Protein AF-A0A948ZGL5-F1 (afdb_monomer_lite)

pLDDT: mean 80.7, std 14.17, range [44.28, 94.19]

Structure (mmCIF, N/CA/C/O backbone):
data_AF-A0A948ZGL5-F1
#
_entry.id   AF-A0A948ZGL5-F1
#
loop_
_atom_site.group_PDB
_atom_site.id
_atom_site.type_symbol
_atom_site.label_atom_id
_atom_site.label_alt_id
_atom_site.label_comp_id
_atom_site.label_asym_id
_atom_site.label_entity_id
_atom_site.label_seq_id
_atom_site.pdbx_PDB_ins_code
_atom_site.Cartn_x
_atom_site.Cartn_y
_atom_site.Cartn_z
_atom_site.occupancy
_atom_site.B_iso_or_equiv
_atom_site.auth_seq_id
_atom_site.auth_comp_id
_atom_site.auth_asym_id
_atom_site.auth_atom_id
_atom_site.pdbx_PDB_model_num
ATOM 1 N N . MET A 1 1 ? -8.945 -11.845 5.608 1.00 63.22 1 MET A N 1
ATOM 2 C CA . MET A 1 1 ? -9.202 -10.421 5.284 1.00 63.22 1 MET A CA 1
ATOM 3 C C . MET A 1 1 ? -10.565 -10.059 5.862 1.00 63.22 1 MET A C 1
ATOM 5 O O . MET A 1 1 ? -11.458 -10.882 5.758 1.00 63.22 1 MET A O 1
ATOM 9 N N . ILE A 1 2 ? -10.720 -8.925 6.551 1.00 76.12 2 ILE A N 1
ATOM 10 C CA . ILE A 1 2 ? -11.989 -8.554 7.218 1.00 76.12 2 ILE A CA 1
ATOM 11 C C . ILE A 1 2 ? -12.613 -7.386 6.460 1.00 76.12 2 ILE A C 1
ATOM 13 O O . ILE A 1 2 ? -11.875 -6.470 6.095 1.00 76.12 2 ILE A O 1
ATOM 17 N N . ALA A 1 3 ? -13.929 -7.404 6.256 1.00 81.44 3 ALA A N 1
ATOM 18 C CA . ALA A 1 3 ? -14.648 -6.350 5.545 1.00 81.44 3 ALA A CA 1
ATOM 19 C C . ALA A 1 3 ? -14.424 -4.961 6.173 1.00 81.44 3 ALA A C 1
ATOM 21 O O . ALA A 1 3 ? -14.282 -4.832 7.391 1.00 81.44 3 ALA A O 1
ATOM 22 N N . THR A 1 4 ? -14.399 -3.922 5.337 1.00 80.81 4 THR A N 1
ATOM 23 C CA . THR A 1 4 ? -14.234 -2.520 5.761 1.00 80.81 4 THR A CA 1
ATOM 24 C C . THR A 1 4 ? -15.350 -2.081 6.705 1.00 80.81 4 THR A C 1
ATOM 26 O O . THR A 1 4 ? -15.057 -1.515 7.752 1.00 80.81 4 THR A O 1
ATOM 29 N N . MET A 1 5 ? -16.593 -2.486 6.430 1.00 84.06 5 MET A N 1
ATOM 30 C CA . MET A 1 5 ? -17.752 -2.204 7.289 1.00 84.06 5 MET A CA 1
ATOM 31 C C . MET A 1 5 ? -17.548 -2.673 8.737 1.00 84.06 5 MET A C 1
ATOM 33 O O . MET A 1 5 ? -17.874 -1.962 9.681 1.00 84.06 5 MET A O 1
ATOM 37 N N . VAL A 1 6 ? -16.937 -3.848 8.928 1.00 87.94 6 VAL A N 1
ATOM 38 C CA . VAL A 1 6 ? -16.651 -4.385 10.268 1.00 87.94 6 VAL A CA 1
ATOM 39 C C . VAL A 1 6 ? -15.577 -3.552 10.974 1.00 87.94 6 VAL A C 1
ATOM 41 O O . VAL A 1 6 ? -15.615 -3.394 12.189 1.00 87.94 6 VAL A O 1
ATOM 44 N N . VAL A 1 7 ? -14.618 -2.984 10.238 1.00 88.00 7 VAL A N 1
ATOM 45 C CA . VAL A 1 7 ? -13.592 -2.096 10.811 1.00 88.00 7 VAL A CA 1
ATOM 46 C C . VAL A 1 7 ? -14.195 -0.780 11.275 1.00 88.00 7 VAL A C 1
ATOM 48 O O . VAL A 1 7 ? -13.856 -0.313 12.362 1.00 88.00 7 VAL A O 1
ATOM 51 N N . ASP A 1 8 ? -15.080 -0.196 10.476 1.00 89.06 8 ASP A N 1
ATOM 52 C CA . ASP A 1 8 ? -15.726 1.069 10.818 1.00 89.06 8 ASP A CA 1
ATOM 53 C C . ASP A 1 8 ? -16.649 0.909 12.022 1.00 89.06 8 ASP A C 1
ATOM 55 O O . ASP A 1 8 ? -16.652 1.751 12.922 1.00 89.06 8 ASP A O 1
ATOM 59 N N . GLU A 1 9 ? -17.315 -0.238 12.118 1.00 91.38 9 GLU A N 1
ATOM 60 C CA . GLU A 1 9 ? -18.107 -0.599 13.284 1.00 91.38 9 GLU A CA 1
ATOM 61 C C . GLU A 1 9 ? -17.238 -0.802 14.540 1.00 91.38 9 GLU A C 1
ATOM 63 O O . GLU A 1 9 ? -17.568 -0.288 15.610 1.00 91.38 9 GLU A O 1
ATOM 68 N N . ILE A 1 10 ? -16.065 -1.443 14.423 1.00 90.62 10 ILE A N 1
ATOM 69 C CA . ILE A 1 10 ? -15.089 -1.517 15.528 1.00 90.62 10 ILE A CA 1
ATOM 70 C C . ILE A 1 10 ? -14.652 -0.108 15.955 1.00 90.62 10 ILE A C 1
ATOM 72 O O . ILE A 1 10 ? -14.613 0.182 17.150 1.00 90.62 10 ILE A O 1
ATOM 76 N N . ARG A 1 11 ? -14.336 0.787 15.008 1.00 90.75 11 ARG A N 1
ATOM 77 C CA . ARG A 1 11 ? -13.949 2.179 15.304 1.00 90.75 11 ARG A CA 1
ATOM 78 C C . ARG A 1 11 ? -15.077 2.944 15.995 1.00 90.75 11 ARG A C 1
ATOM 80 O O . ARG A 1 11 ? -14.808 3.727 16.903 1.00 90.75 11 ARG A O 1
ATOM 87 N N . ARG A 1 12 ? -16.330 2.728 15.588 1.00 92.50 12 ARG A N 1
ATOM 88 C CA . ARG A 1 12 ? -17.513 3.308 16.235 1.00 92.50 12 ARG A CA 1
ATOM 89 C C . ARG A 1 12 ? -17.631 2.840 17.685 1.00 92.50 12 ARG A C 1
ATOM 91 O O . ARG A 1 12 ? -17.631 3.678 18.581 1.00 92.50 12 ARG A O 1
ATOM 98 N N . MET A 1 13 ? -17.608 1.528 17.924 1.00 92.81 13 MET A N 1
ATOM 99 C CA . MET A 1 13 ? -17.707 0.961 19.275 1.00 92.81 13 MET A CA 1
ATOM 100 C C . MET A 1 13 ? -16.531 1.358 20.183 1.00 92.81 13 MET A C 1
ATOM 102 O O . MET A 1 13 ? -16.722 1.569 21.379 1.00 92.81 13 MET A O 1
ATOM 106 N N . LEU A 1 14 ? -15.318 1.485 19.631 1.00 91.31 14 LEU A N 1
ATOM 107 C CA . LEU A 1 14 ? -14.153 1.976 20.375 1.00 91.31 14 LEU A CA 1
ATOM 108 C C . LEU A 1 14 ? -14.294 3.455 20.761 1.00 91.31 14 LEU A C 1
ATOM 110 O O . LEU A 1 14 ? -13.923 3.810 21.875 1.00 91.31 14 LEU A O 1
ATOM 114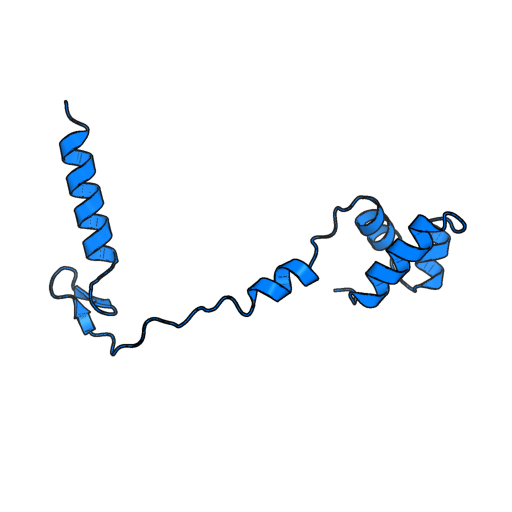 N N . ARG A 1 15 ? -14.849 4.301 19.880 1.00 90.62 15 ARG A N 1
ATOM 115 C CA . ARG A 1 15 ? -15.132 5.717 20.187 1.00 90.62 15 ARG A CA 1
ATOM 116 C C . ARG A 1 15 ? -16.219 5.882 21.244 1.00 90.62 15 ARG A C 1
ATOM 118 O O . ARG A 1 15 ? -16.120 6.779 22.067 1.00 90.62 15 ARG A O 1
ATOM 125 N N . GLU A 1 16 ? -17.234 5.021 21.236 1.00 91.44 16 GLU A N 1
ATOM 126 C CA . GLU A 1 16 ? -18.294 5.040 22.249 1.00 91.44 16 GLU A CA 1
ATOM 127 C C . GLU A 1 16 ? -17.779 4.690 23.654 1.00 91.44 16 GLU A C 1
ATOM 129 O O . GLU A 1 16 ? -18.395 5.084 24.639 1.00 91.44 16 GLU A O 1
ATOM 134 N N . GLY A 1 17 ? -16.686 3.924 23.771 1.00 89.06 17 GLY A N 1
ATOM 135 C CA . GLY A 1 17 ? -16.041 3.600 25.053 1.00 89.06 17 GLY A CA 1
ATOM 136 C C . GLY A 1 17 ? -16.859 2.710 26.003 1.00 89.06 17 GLY A C 1
ATOM 137 O O . GLY A 1 17 ? -16.392 2.376 27.088 1.00 89.06 17 GLY A O 1
ATOM 138 N N . ARG A 1 18 ? -18.066 2.285 25.608 1.00 89.44 18 ARG A N 1
ATOM 139 C CA . ARG A 1 18 ? -19.003 1.514 26.452 1.00 89.44 18 ARG A CA 1
ATOM 140 C C . ARG A 1 18 ? -18.638 0.037 26.596 1.00 89.44 18 ARG A C 1
ATOM 142 O O . ARG A 1 18 ? -19.045 -0.617 27.554 1.00 89.44 18 ARG A O 1
ATOM 149 N N . LEU A 1 19 ? -17.915 -0.521 25.625 1.00 89.75 19 LEU A N 1
ATOM 150 C CA . LEU A 1 19 ? -17.585 -1.944 25.566 1.00 89.75 19 LEU A CA 1
ATOM 151 C C . LEU A 1 19 ? -16.073 -2.155 25.590 1.00 89.75 19 LEU A C 1
ATOM 153 O O . LEU A 1 19 ? -15.319 -1.493 24.882 1.00 89.75 19 LEU A O 1
ATOM 157 N N . SER A 1 20 ? -15.626 -3.147 26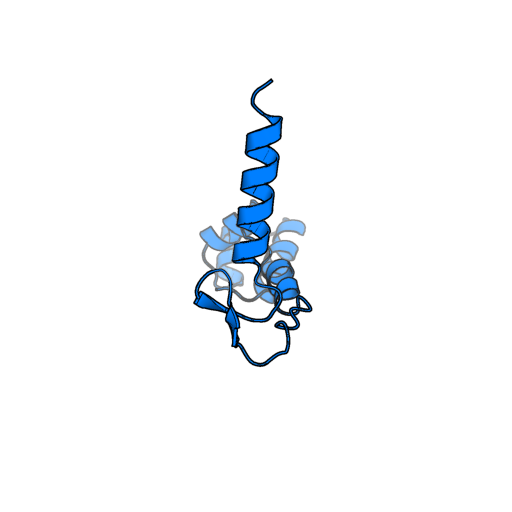.363 1.00 91.75 20 SER A N 1
ATOM 158 C CA . SER A 1 20 ? -14.230 -3.578 26.321 1.00 91.75 20 SER A CA 1
ATOM 159 C C . SER A 1 20 ? -13.913 -4.253 24.985 1.00 91.75 20 SER A C 1
ATOM 161 O O . SER A 1 20 ? -14.778 -4.870 24.360 1.00 91.75 20 SER A O 1
ATOM 163 N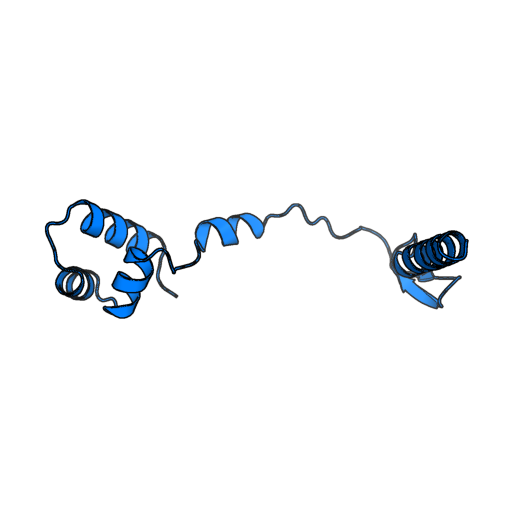 N . GLN A 1 21 ? -12.644 -4.230 24.572 1.00 91.31 21 GLN A N 1
ATOM 164 C CA . GLN A 1 21 ? -12.201 -4.861 23.320 1.00 91.31 21 GLN A CA 1
ATOM 165 C C . GLN A 1 21 ? -12.608 -6.342 23.210 1.00 91.31 21 GLN A C 1
ATOM 167 O O . GLN A 1 21 ? -12.885 -6.830 22.117 1.00 91.31 21 GLN A O 1
ATOM 172 N N . ARG A 1 22 ? -12.679 -7.060 24.342 1.00 91.69 22 ARG A N 1
ATOM 173 C CA . ARG A 1 22 ? -13.133 -8.458 24.389 1.00 91.69 22 ARG A CA 1
ATOM 174 C C . ARG A 1 22 ? -14.631 -8.581 24.094 1.00 91.69 22 ARG A C 1
ATOM 176 O O . ARG A 1 22 ? -15.017 -9.479 23.357 1.00 91.69 22 ARG A O 1
ATOM 183 N N . LYS A 1 23 ? -15.461 -7.675 24.623 1.00 93.00 23 LYS A N 1
ATOM 184 C CA . LYS A 1 23 ? -16.903 -7.639 24.328 1.00 93.00 23 LYS A CA 1
ATOM 185 C C . LYS A 1 23 ? -17.168 -7.249 22.870 1.00 93.00 23 LYS A C 1
ATOM 187 O O . LYS A 1 23 ? -18.018 -7.863 22.236 1.00 93.00 23 LYS A O 1
ATOM 192 N N . ILE A 1 24 ? -16.398 -6.304 22.324 1.00 92.44 24 ILE A N 1
ATOM 193 C CA . ILE A 1 24 ? -16.468 -5.918 20.903 1.00 92.44 24 ILE A CA 1
ATOM 194 C C . ILE A 1 24 ? -16.129 -7.115 20.001 1.00 92.44 24 ILE A C 1
ATOM 196 O O . ILE A 1 24 ? -16.845 -7.388 19.042 1.00 92.44 24 ILE A O 1
ATOM 200 N N . ALA A 1 25 ? -15.078 -7.868 20.342 1.00 93.62 25 ALA A N 1
ATOM 201 C CA . ALA A 1 25 ? -14.661 -9.055 19.598 1.00 93.62 25 ALA A CA 1
ATOM 202 C C . ALA A 1 25 ? -15.762 -10.127 19.524 1.00 93.62 25 ALA A C 1
ATOM 204 O O . ALA A 1 25 ? -16.059 -10.621 18.441 1.00 93.62 25 ALA A O 1
ATOM 205 N N . VAL A 1 26 ? -16.406 -10.432 20.657 1.00 94.19 26 VAL A N 1
ATOM 206 C CA . VAL A 1 26 ? -17.525 -11.389 20.713 1.00 94.19 26 VAL A CA 1
ATOM 207 C C . VAL A 1 26 ? -18.724 -10.881 19.915 1.00 94.19 26 VAL A C 1
ATOM 209 O O . VAL A 1 26 ? -19.318 -11.640 19.158 1.00 94.19 26 VAL A O 1
ATOM 212 N N . ARG A 1 27 ? -19.064 -9.594 20.045 1.00 92.56 27 ARG A N 1
ATOM 213 C CA . ARG A 1 27 ? -20.236 -9.008 19.382 1.00 92.56 27 ARG A CA 1
ATOM 214 C C . ARG A 1 27 ? -20.118 -8.976 17.858 1.00 92.56 27 ARG A C 1
ATOM 216 O O . ARG A 1 27 ? -21.125 -9.141 17.182 1.00 92.56 27 ARG A O 1
ATOM 223 N N . LEU A 1 28 ? -18.916 -8.754 17.334 1.00 91.38 28 LEU A N 1
ATOM 224 C CA . LEU A 1 28 ? -18.656 -8.683 15.893 1.00 91.38 28 LEU A CA 1
ATOM 225 C C . LEU A 1 28 ? -18.063 -9.982 15.329 1.00 91.38 28 LEU A C 1
ATOM 227 O O . LEU A 1 28 ? -17.641 -9.998 14.176 1.00 91.38 28 LEU A O 1
ATOM 231 N N . SER A 1 29 ? -17.997 -11.049 16.135 1.00 92.12 29 SER A N 1
ATOM 232 C CA . SER A 1 29 ? -17.424 -12.350 15.761 1.00 92.12 29 SER A CA 1
ATOM 233 C C . SER A 1 29 ? -16.026 -12.242 15.133 1.00 92.12 29 SER A C 1
ATOM 235 O O . SER A 1 29 ? -15.695 -12.924 14.166 1.00 92.12 29 SER A O 1
ATOM 237 N N . VAL A 1 30 ? -15.180 -11.374 15.694 1.00 90.69 30 VAL A N 1
ATOM 238 C CA . VAL A 1 30 ? -13.787 -11.170 15.267 1.00 90.69 30 VAL A CA 1
ATOM 239 C C . VAL A 1 30 ? -12.815 -11.542 16.379 1.00 90.69 30 VAL A C 1
ATOM 241 O O . VAL A 1 30 ? -13.151 -11.547 17.560 1.00 90.69 30 VAL A O 1
ATOM 244 N N . SER A 1 31 ? -11.558 -11.810 16.025 1.00 92.06 31 SER A N 1
ATOM 245 C CA . SER A 1 31 ? -10.531 -12.073 17.035 1.00 92.06 31 SER A CA 1
ATOM 246 C C . SER A 1 31 ? -10.224 -10.821 17.873 1.00 92.06 31 SER A C 1
ATOM 248 O O . SER A 1 31 ? -10.221 -9.691 17.374 1.00 92.06 31 SER A O 1
ATOM 250 N N . ARG A 1 32 ? -9.851 -11.010 19.146 1.00 89.88 32 ARG A N 1
ATOM 251 C CA . ARG A 1 32 ? -9.334 -9.917 19.993 1.00 89.88 32 ARG A CA 1
ATOM 252 C C . ARG A 1 32 ? -8.107 -9.242 19.363 1.00 89.88 32 ARG A C 1
ATOM 254 O O . ARG A 1 32 ? -7.941 -8.031 19.492 1.00 89.88 32 ARG A O 1
ATOM 261 N N . GLY A 1 33 ? -7.267 -10.014 18.667 1.00 89.12 33 GLY A N 1
ATOM 262 C CA . GLY A 1 33 ? -6.103 -9.504 17.939 1.00 89.12 33 GLY A CA 1
ATOM 263 C C . GLY A 1 33 ? -6.489 -8.499 16.854 1.00 89.12 33 GLY A C 1
ATOM 264 O O . GLY A 1 33 ? -5.858 -7.451 16.740 1.00 89.12 33 GLY A O 1
ATOM 265 N N . THR A 1 34 ? -7.582 -8.757 16.130 1.00 89.06 34 THR A N 1
ATOM 266 C CA . THR A 1 34 ? -8.144 -7.822 15.148 1.00 89.06 34 THR A CA 1
ATOM 267 C C . THR A 1 34 ? -8.559 -6.508 15.797 1.00 89.06 34 THR A C 1
ATOM 269 O O . THR A 1 34 ? -8.166 -5.447 15.316 1.00 89.06 34 THR A O 1
ATOM 272 N N . VAL A 1 35 ? -9.331 -6.561 16.886 1.00 91.38 35 VAL A N 1
ATOM 273 C CA . VAL A 1 35 ? -9.800 -5.349 17.578 1.00 91.38 35 VAL A CA 1
ATOM 274 C C . VAL A 1 35 ? -8.612 -4.534 18.093 1.00 91.38 35 VAL A C 1
ATOM 276 O O . VAL A 1 35 ? -8.571 -3.322 17.909 1.00 91.38 35 VAL A O 1
ATOM 279 N N . ASN A 1 36 ? -7.599 -5.198 18.654 1.00 91.69 36 ASN A N 1
ATOM 280 C CA . ASN A 1 36 ? -6.371 -4.550 19.112 1.00 91.69 36 ASN A CA 1
ATOM 281 C C . ASN A 1 36 ? -5.570 -3.922 17.953 1.00 91.69 36 ASN A C 1
ATOM 283 O O . ASN A 1 36 ? -5.052 -2.817 18.085 1.00 91.69 36 ASN A O 1
ATOM 287 N N . ALA A 1 37 ? -5.488 -4.587 16.796 1.00 88.56 37 ALA A N 1
ATOM 288 C CA . ALA A 1 37 ? -4.819 -4.042 15.614 1.00 88.56 37 ALA A CA 1
ATOM 289 C C . ALA A 1 37 ? -5.522 -2.785 15.071 1.00 88.56 37 ALA A C 1
ATOM 291 O O . ALA A 1 37 ? -4.843 -1.849 14.649 1.00 88.56 37 ALA A O 1
ATOM 292 N N . VAL A 1 38 ? -6.860 -2.747 15.120 1.00 89.00 38 VAL A N 1
ATOM 293 C CA . VAL A 1 38 ? -7.653 -1.558 14.767 1.00 89.00 38 VAL A CA 1
ATOM 294 C C . VAL A 1 38 ? -7.451 -0.449 15.801 1.00 89.00 38 VAL A C 1
ATOM 296 O O . VAL A 1 38 ? -7.160 0.678 15.419 1.00 89.00 38 VAL A O 1
ATOM 299 N N . ALA A 1 39 ? -7.520 -0.771 17.097 1.00 88.38 39 ALA A N 1
ATOM 300 C CA . ALA A 1 39 ? -7.330 0.198 18.178 1.00 88.38 39 ALA A CA 1
ATOM 301 C C . ALA A 1 39 ? -5.940 0.857 18.154 1.00 88.38 39 ALA A C 1
ATOM 303 O O . ALA A 1 39 ? -5.816 2.044 18.428 1.00 88.38 39 ALA A O 1
ATOM 304 N N . ARG A 1 40 ? -4.894 0.102 17.795 1.00 88.44 40 ARG A N 1
ATOM 305 C CA . ARG A 1 40 ? -3.513 0.605 17.686 1.00 88.44 40 ARG A CA 1
ATOM 306 C C . ARG A 1 40 ? -3.204 1.297 16.355 1.00 88.44 40 ARG A C 1
ATOM 308 O O . ARG A 1 40 ? -2.055 1.667 16.143 1.00 88.44 40 ARG A O 1
ATOM 315 N N . GLY A 1 41 ? -4.154 1.365 15.419 1.00 82.00 41 GLY A N 1
ATOM 316 C CA . GLY A 1 41 ? -3.905 1.889 14.070 1.00 82.00 41 GLY A CA 1
ATOM 317 C C . GLY A 1 41 ? -2.899 1.072 13.245 1.00 82.00 41 GLY A C 1
ATOM 318 O O . GLY A 1 41 ? -2.460 1.518 12.194 1.00 82.00 41 GLY A O 1
ATOM 319 N N . LYS A 1 42 ? -2.532 -0.141 13.690 1.00 78.50 42 LYS A N 1
ATOM 320 C CA . LYS A 1 42 ? -1.554 -1.012 13.009 1.00 78.50 42 LYS A CA 1
ATOM 321 C C . LYS A 1 42 ? -2.124 -1.705 11.774 1.00 78.50 42 LYS A C 1
ATOM 323 O O . LYS A 1 42 ? -1.384 -2.361 11.046 1.00 78.50 42 LYS A O 1
ATOM 328 N N . ARG A 1 43 ? -3.438 -1.622 11.557 1.00 71.88 43 ARG A N 1
ATOM 329 C CA . ARG A 1 43 ? -4.070 -2.156 10.354 1.00 71.88 43 ARG A CA 1
ATOM 330 C C . ARG A 1 43 ? -3.872 -1.158 9.204 1.00 71.88 43 ARG A C 1
ATOM 332 O O . ARG A 1 43 ? -4.404 -0.055 9.312 1.00 71.88 43 ARG A O 1
ATOM 339 N N . PRO A 1 44 ? -3.183 -1.542 8.111 1.00 65.94 44 PRO A N 1
ATOM 340 C CA . PRO A 1 44 ? -3.094 -0.711 6.916 1.00 65.94 44 PRO A CA 1
ATOM 341 C C . PRO A 1 44 ? -4.497 -0.348 6.437 1.00 65.94 44 PRO A C 1
ATOM 343 O O . PRO A 1 44 ? -5.385 -1.210 6.428 1.00 65.94 44 PRO A O 1
ATOM 346 N N . ASP A 1 45 ? -4.706 0.906 6.046 1.00 66.00 45 ASP A N 1
ATOM 347 C CA . ASP A 1 45 ? -5.961 1.309 5.429 1.00 66.00 45 ASP A CA 1
ATOM 348 C C . ASP A 1 45 ? -6.048 0.696 4.026 1.00 66.00 45 ASP A C 1
ATOM 350 O O . ASP A 1 45 ? -5.555 1.231 3.034 1.00 66.00 45 ASP A O 1
ATOM 354 N N . TYR A 1 46 ? -6.647 -0.492 3.958 1.00 64.06 46 TYR A N 1
ATOM 355 C CA . TYR A 1 46 ? -6.850 -1.198 2.700 1.00 64.06 46 TYR A CA 1
ATOM 356 C C . TYR A 1 46 ? -7.790 -0.433 1.760 1.00 64.06 46 TYR A C 1
ATOM 358 O O . TYR A 1 46 ? -7.690 -0.633 0.556 1.00 64.06 46 TYR A O 1
ATOM 366 N N . SER A 1 47 ? -8.647 0.467 2.265 1.00 58.59 47 SER A N 1
ATOM 367 C CA . SER A 1 47 ? -9.481 1.314 1.402 1.00 58.59 47 SER A CA 1
ATOM 368 C C . SER A 1 47 ? -8.643 2.374 0.681 1.00 58.59 47 SER A C 1
ATOM 370 O O . SER A 1 47 ? -8.805 2.569 -0.521 1.00 58.59 47 SER A O 1
ATOM 372 N N . ALA A 1 48 ? -7.660 2.966 1.370 1.00 57.97 48 ALA A N 1
ATOM 373 C CA . ALA A 1 48 ? -6.675 3.851 0.753 1.00 57.97 48 ALA A CA 1
ATOM 374 C C . ALA A 1 48 ? -5.766 3.102 -0.235 1.00 57.97 48 ALA A C 1
ATOM 376 O O . ALA A 1 48 ? -5.347 3.666 -1.241 1.00 57.97 48 ALA A O 1
ATOM 377 N N . ARG A 1 49 ? -5.484 1.818 0.025 1.00 56.38 49 ARG A N 1
ATOM 378 C CA . ARG A 1 49 ? -4.687 0.976 -0.876 1.00 56.38 49 ARG A CA 1
ATOM 379 C C . ARG A 1 49 ? -5.450 0.595 -2.150 1.00 56.38 49 ARG A C 1
ATOM 381 O O . ARG A 1 49 ? -4.843 0.582 -3.210 1.00 56.38 49 A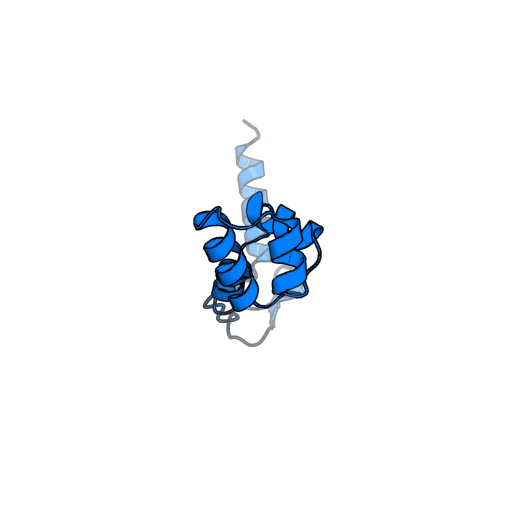RG A O 1
ATOM 388 N N . ARG A 1 50 ? -6.763 0.353 -2.054 1.00 53.94 50 ARG A N 1
ATOM 389 C CA . ARG A 1 50 ? -7.627 0.039 -3.205 1.00 53.94 50 ARG A CA 1
ATOM 390 C C . ARG A 1 50 ? -7.858 1.239 -4.127 1.00 53.94 50 ARG A C 1
ATOM 392 O O . ARG A 1 50 ? -8.018 1.053 -5.319 1.00 53.94 50 ARG A O 1
ATOM 399 N N . ARG A 1 51 ? -7.802 2.473 -3.605 1.00 53.88 51 ARG A N 1
ATOM 400 C CA . ARG A 1 51 ? -7.839 3.692 -4.441 1.00 53.88 51 ARG A CA 1
ATOM 401 C C . ARG A 1 51 ? -6.631 3.851 -5.373 1.00 53.88 51 ARG A C 1
ATOM 403 O O . ARG A 1 51 ? -6.681 4.714 -6.231 1.00 53.88 51 ARG A O 1
ATOM 410 N N . ARG A 1 52 ? -5.567 3.057 -5.209 1.00 53.31 52 ARG A N 1
ATOM 411 C CA . ARG A 1 52 ? -4.438 3.013 -6.156 1.00 53.31 52 ARG A CA 1
ATOM 412 C C . ARG A 1 52 ? -4.610 1.963 -7.257 1.00 53.31 52 ARG A C 1
ATOM 414 O O . ARG A 1 52 ? -3.731 1.816 -8.089 1.00 53.31 52 ARG A O 1
ATOM 421 N N . GLU A 1 53 ? -5.700 1.191 -7.248 1.00 55.22 53 GLU A N 1
ATOM 422 C CA . GLU A 1 53 ? -5.937 0.172 -8.284 1.00 55.22 53 GLU A CA 1
ATOM 423 C C . GLU A 1 53 ? -6.568 0.750 -9.563 1.00 55.22 53 GLU A C 1
ATOM 425 O O . GLU A 1 53 ? -6.618 0.043 -10.561 1.00 55.22 53 GLU A O 1
ATOM 430 N N . ASP A 1 54 ? -6.907 2.043 -9.561 1.00 53.56 54 ASP A N 1
ATOM 431 C CA . ASP A 1 54 ? -7.150 2.859 -10.757 1.00 53.56 54 ASP A CA 1
ATOM 432 C C . ASP A 1 54 ? -6.131 4.016 -10.812 1.00 53.56 54 ASP A C 1
ATOM 434 O O . ASP A 1 54 ? -6.479 5.160 -11.096 1.00 53.56 54 ASP A O 1
ATOM 438 N N . ASP A 1 55 ? -4.860 3.762 -10.469 1.00 57.16 55 ASP A N 1
ATOM 439 C CA . ASP A 1 55 ? -3.806 4.635 -10.991 1.00 57.16 55 ASP A CA 1
ATOM 440 C C . ASP A 1 55 ? -3.942 4.562 -12.519 1.00 57.16 55 ASP A C 1
ATOM 442 O O . ASP A 1 55 ? -3.991 3.453 -13.052 1.00 57.16 55 ASP A O 1
ATOM 446 N N . ASP A 1 56 ? -4.050 5.713 -13.192 1.00 61.28 56 ASP A N 1
ATOM 447 C CA . ASP A 1 56 ? -4.153 5.926 -14.647 1.00 61.28 56 ASP A CA 1
ATOM 448 C C . ASP A 1 56 ? -2.944 5.349 -15.418 1.00 61.28 56 ASP A C 1
ATOM 450 O O . ASP A 1 56 ? -2.269 6.020 -16.205 1.00 61.28 56 ASP A O 1
ATOM 454 N N . PHE A 1 57 ? -2.600 4.090 -15.165 1.00 61.66 57 PHE A N 1
ATOM 455 C CA . PHE A 1 57 ? -1.537 3.363 -15.805 1.00 61.66 57 PHE A CA 1
ATOM 456 C C . PHE A 1 57 ? -2.042 2.963 -17.178 1.00 61.66 57 PHE A C 1
ATOM 458 O O . PHE A 1 57 ? -2.513 1.854 -17.419 1.00 61.66 57 PHE A O 1
ATOM 465 N N . ILE A 1 58 ? -1.943 3.917 -18.089 1.00 67.38 58 ILE A N 1
ATOM 466 C CA . ILE A 1 58 ? -2.016 3.665 -19.512 1.00 67.38 58 ILE A CA 1
ATOM 467 C C . ILE A 1 58 ? -0.701 2.950 -19.848 1.00 67.38 58 ILE A C 1
ATOM 469 O O . ILE A 1 58 ? 0.352 3.602 -19.835 1.00 67.38 58 ILE A O 1
ATOM 473 N N . PRO A 1 59 ? -0.702 1.623 -20.102 1.00 64.56 59 PRO A N 1
ATOM 474 C CA . PRO A 1 59 ? 0.503 0.970 -20.579 1.00 64.56 59 PRO A CA 1
ATOM 475 C C . PRO A 1 59 ? 0.934 1.695 -21.856 1.00 64.56 59 PRO A C 1
ATOM 477 O O . PRO A 1 59 ? 0.076 2.048 -22.674 1.00 64.56 59 PRO A O 1
ATOM 480 N N . PRO A 1 60 ? 2.235 1.960 -22.037 1.00 67.38 60 PRO A N 1
ATOM 481 C CA . PRO A 1 60 ? 2.682 2.662 -23.222 1.00 67.38 60 PRO A CA 1
ATOM 482 C C . PRO A 1 60 ? 2.213 1.854 -24.446 1.00 67.38 60 PRO A C 1
ATOM 484 O O . PRO A 1 60 ? 2.328 0.626 -24.499 1.00 67.38 60 PRO A O 1
ATOM 487 N N . MET A 1 61 ? 1.519 2.530 -25.361 1.00 70.38 61 MET A N 1
ATOM 488 C CA . MET A 1 61 ? 0.910 1.900 -26.528 1.00 70.38 61 MET A CA 1
ATOM 489 C C . MET A 1 61 ? 1.923 1.897 -27.669 1.00 70.38 61 MET A C 1
ATOM 491 O O . MET A 1 61 ? 2.475 2.936 -28.025 1.00 70.38 61 MET A O 1
ATOM 495 N N . GLY A 1 62 ? 2.169 0.725 -28.250 1.00 73.12 62 GLY A N 1
ATOM 496 C CA . GLY A 1 62 ? 3.067 0.572 -29.390 1.00 73.12 62 GLY A CA 1
ATOM 497 C C . GLY A 1 62 ? 3.532 -0.867 -29.571 1.00 73.12 62 GLY A C 1
ATOM 498 O O . GLY A 1 62 ? 3.652 -1.620 -28.603 1.00 73.12 62 GLY A O 1
ATOM 499 N N . ILE A 1 63 ? 3.806 -1.246 -30.820 1.00 82.62 63 ILE A N 1
ATOM 500 C CA . ILE A 1 63 ? 4.380 -2.554 -31.149 1.00 82.62 63 ILE A CA 1
ATOM 501 C C . ILE A 1 63 ? 5.803 -2.595 -30.572 1.00 82.62 63 ILE A C 1
ATOM 503 O O . ILE A 1 63 ? 6.621 -1.740 -30.925 1.00 82.62 63 ILE A O 1
ATOM 507 N N . PRO A 1 64 ? 6.130 -3.552 -29.686 1.00 88.00 64 PRO A N 1
ATOM 508 C CA . PRO A 1 64 ? 7.500 -3.736 -29.237 1.00 88.00 64 PRO A CA 1
ATOM 509 C C . PRO A 1 64 ? 8.396 -4.076 -30.429 1.00 88.00 64 PRO A C 1
ATOM 511 O O . PRO A 1 64 ? 8.123 -5.015 -31.176 1.00 88.00 64 PRO A O 1
ATOM 514 N N . VAL A 1 65 ? 9.486 -3.333 -30.591 1.00 91.12 65 VAL A N 1
ATOM 515 C CA . VAL A 1 65 ? 10.484 -3.566 -31.642 1.00 91.12 65 VAL A CA 1
ATOM 516 C C . VAL A 1 65 ? 11.842 -3.849 -31.011 1.00 91.12 65 VAL A C 1
ATOM 518 O O . VAL A 1 65 ? 12.114 -3.489 -29.864 1.00 91.12 65 VAL A O 1
ATOM 521 N N . ARG A 1 66 ? 12.723 -4.536 -31.740 1.00 94.00 66 ARG A N 1
ATOM 522 C CA . ARG A 1 66 ? 14.104 -4.742 -31.290 1.00 94.00 66 ARG A CA 1
ATOM 523 C C . ARG A 1 66 ? 14.854 -3.412 -31.358 1.00 94.00 66 ARG A C 1
ATOM 525 O O . ARG A 1 66 ? 14.925 -2.784 -32.409 1.00 94.00 66 ARG A O 1
ATOM 532 N N . CYS A 1 67 ? 15.418 -2.977 -30.236 1.00 93.38 67 CYS A N 1
ATOM 533 C CA . CYS A 1 67 ? 16.202 -1.753 -30.171 1.00 93.38 67 CYS A CA 1
ATOM 534 C C . CYS A 1 67 ? 17.516 -1.918 -30.959 1.00 93.38 67 CYS A C 1
ATOM 536 O O . CYS A 1 67 ? 18.272 -2.841 -30.655 1.00 93.38 67 CYS A O 1
ATOM 538 N N . PRO A 1 68 ? 17.865 -1.001 -31.880 1.00 91.38 68 PRO A N 1
ATOM 539 C CA . PRO A 1 68 ? 19.119 -1.083 -32.634 1.00 91.38 68 PRO A CA 1
ATOM 540 C C . PRO A 1 68 ? 20.370 -0.838 -31.772 1.00 91.38 68 PRO A C 1
ATOM 542 O O . PRO A 1 68 ? 21.475 -1.145 -32.198 1.00 91.38 68 PRO A O 1
ATOM 545 N N . GLY A 1 69 ? 20.220 -0.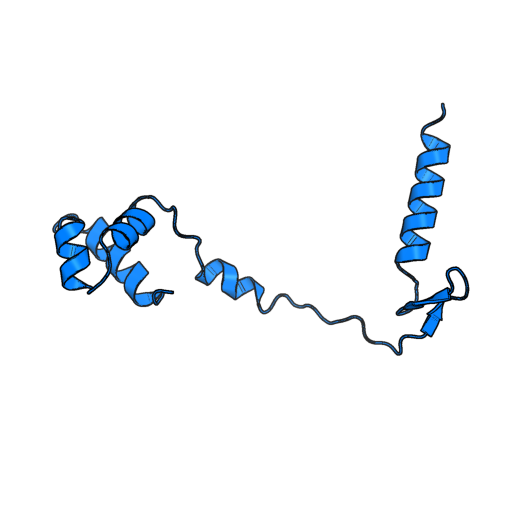272 -30.567 1.00 89.94 69 GLY A N 1
ATOM 546 C CA . GLY A 1 69 ? 21.342 0.013 -29.668 1.00 89.94 69 GLY A CA 1
ATOM 547 C C . GLY A 1 69 ? 21.717 -1.155 -28.755 1.00 89.94 69 GLY A C 1
ATOM 548 O O . GLY A 1 69 ? 22.888 -1.495 -28.647 1.00 89.94 69 GLY A O 1
ATOM 549 N N . CYS A 1 70 ? 20.736 -1.750 -28.067 1.00 92.94 70 CYS A N 1
ATOM 550 C CA . CYS A 1 70 ? 20.974 -2.823 -27.090 1.00 92.94 70 CYS A CA 1
ATOM 551 C C . CYS A 1 70 ? 20.426 -4.194 -27.507 1.00 92.94 70 CYS A C 1
ATOM 553 O O . CYS A 1 70 ? 20.606 -5.160 -26.772 1.00 92.94 70 CYS A O 1
ATOM 555 N N . GLY A 1 71 ? 19.699 -4.291 -28.624 1.00 93.38 71 GLY A N 1
ATOM 556 C CA . GLY A 1 71 ? 19.068 -5.531 -29.082 1.00 93.38 71 GLY A CA 1
ATOM 557 C C . GLY A 1 71 ? 17.853 -5.987 -28.264 1.00 93.38 71 GLY A C 1
ATOM 558 O O . GLY A 1 71 ? 17.241 -6.999 -28.604 1.00 93.38 71 GLY A O 1
ATOM 559 N N . GLY A 1 72 ? 17.467 -5.277 -27.200 1.00 92.12 72 GLY A N 1
ATOM 560 C CA . GLY A 1 72 ? 16.299 -5.617 -26.380 1.00 92.12 72 GLY A CA 1
ATOM 561 C C . GLY A 1 72 ? 14.975 -5.397 -27.118 1.00 92.12 72 GLY A C 1
ATOM 562 O O . GLY A 1 72 ? 14.864 -4.464 -27.912 1.00 92.12 72 GLY A O 1
ATOM 563 N N . LEU A 1 73 ? 13.970 -6.239 -26.859 1.00 93.38 73 LEU A N 1
ATOM 564 C CA . LEU A 1 73 ? 12.599 -6.002 -27.319 1.00 93.38 73 LEU A CA 1
ATOM 565 C C . LEU A 1 73 ? 11.960 -4.952 -26.403 1.00 93.38 73 LEU A C 1
ATOM 567 O O . LEU A 1 73 ? 11.761 -5.205 -25.217 1.00 93.38 73 LEU A O 1
ATOM 571 N N . ALA A 1 74 ? 11.701 -3.761 -26.931 1.00 88.25 74 ALA A N 1
ATOM 572 C CA . ALA A 1 74 ? 11.200 -2.634 -26.157 1.00 88.25 74 ALA A CA 1
ATOM 573 C C . ALA A 1 74 ? 10.298 -1.751 -27.020 1.00 88.25 74 ALA A C 1
ATOM 575 O O . ALA A 1 74 ? 10.387 -1.746 -28.247 1.00 88.25 74 ALA A O 1
ATOM 576 N N . GLN A 1 75 ? 9.450 -0.959 -26.376 1.00 88.56 75 GLN A N 1
ATOM 577 C CA . GLN A 1 75 ? 8.820 0.164 -27.057 1.00 88.56 75 GLN A CA 1
ATOM 578 C C . GLN A 1 75 ? 9.826 1.309 -27.176 1.00 88.56 75 GLN A C 1
ATOM 580 O O . GLN A 1 75 ? 10.656 1.523 -26.287 1.00 88.56 75 GLN A O 1
ATOM 585 N N . MET A 1 76 ? 9.796 2.002 -28.311 1.00 83.00 76 MET A N 1
ATOM 586 C CA . MET A 1 76 ? 10.728 3.089 -28.587 1.00 83.00 76 MET A CA 1
ATOM 587 C C . MET A 1 76 ? 10.190 4.411 -28.025 1.00 83.00 76 MET A C 1
ATOM 589 O O . MET A 1 76 ? 9.003 4.685 -28.181 1.00 83.00 76 MET A O 1
ATOM 593 N N . PRO A 1 77 ? 11.047 5.252 -27.417 1.00 85.69 77 PRO A N 1
ATOM 594 C CA . PRO A 1 77 ? 12.495 5.088 -27.255 1.00 85.69 77 PRO A CA 1
ATOM 595 C C . PRO A 1 77 ? 12.876 4.096 -26.139 1.00 85.69 77 PRO A C 1
ATOM 597 O O . PRO A 1 77 ? 12.265 4.058 -25.078 1.00 85.69 77 PRO A O 1
ATOM 600 N N . CYS A 1 78 ? 13.944 3.317 -26.349 1.00 89.75 78 CYS A N 1
ATOM 601 C CA . CYS A 1 78 ? 14.385 2.313 -25.376 1.00 89.75 78 CYS A CA 1
ATOM 602 C C . CYS A 1 78 ? 14.861 2.953 -24.055 1.00 89.75 78 CYS A C 1
ATOM 604 O O . CYS A 1 78 ? 15.963 3.512 -23.981 1.00 89.75 78 CYS A O 1
ATOM 606 N N . LEU A 1 79 ? 14.056 2.805 -22.996 1.00 89.94 79 LEU A N 1
ATOM 607 C CA . LEU A 1 79 ? 14.339 3.348 -21.663 1.00 89.94 79 LEU A CA 1
ATOM 608 C C . LEU A 1 79 ? 15.661 2.826 -21.079 1.00 89.94 79 LEU A C 1
ATOM 610 O O . LEU A 1 79 ? 16.406 3.584 -20.462 1.00 89.94 79 LEU A O 1
ATOM 614 N N . LEU A 1 80 ? 16.008 1.560 -21.330 1.00 91.50 80 LEU A N 1
ATOM 615 C CA . LEU A 1 80 ? 17.279 0.984 -20.883 1.00 91.50 80 LEU A CA 1
ATOM 616 C C . LEU A 1 80 ? 18.477 1.729 -21.491 1.00 91.50 80 LEU A C 1
ATOM 618 O O . LEU A 1 80 ? 19.387 2.145 -20.773 1.00 91.50 80 LEU A O 1
ATOM 622 N N . CYS A 1 81 ? 18.465 1.948 -22.810 1.00 91.94 81 CYS A N 1
ATOM 623 C CA . CYS A 1 81 ? 19.507 2.722 -23.483 1.00 91.94 81 CYS A CA 1
ATOM 624 C C . CYS A 1 81 ? 19.550 4.172 -22.989 1.00 91.94 81 CYS A C 1
ATOM 626 O O . CYS A 1 81 ? 20.635 4.748 -22.891 1.00 91.94 81 CYS A O 1
ATOM 628 N N . TYR A 1 82 ? 18.394 4.764 -22.682 1.00 90.44 82 TYR A N 1
ATOM 629 C CA . TYR A 1 82 ? 18.317 6.109 -22.118 1.00 90.44 82 TYR A CA 1
ATOM 630 C C . TYR A 1 82 ? 19.007 6.186 -20.748 1.00 90.44 82 TYR A C 1
ATOM 632 O O . TYR A 1 82 ? 19.913 7.001 -20.569 1.00 90.44 82 TYR A O 1
ATOM 640 N N . ILE A 1 83 ? 18.675 5.282 -19.821 1.00 91.69 83 ILE A N 1
ATOM 641 C CA . ILE A 1 83 ? 19.276 5.231 -18.479 1.00 91.69 83 ILE A CA 1
ATOM 642 C C . ILE A 1 83 ? 20.789 4.993 -18.557 1.00 91.69 83 ILE A C 1
ATOM 644 O O . ILE A 1 83 ? 21.553 5.713 -17.917 1.00 91.69 83 ILE A O 1
ATOM 648 N N . GLN A 1 84 ? 21.250 4.051 -19.388 1.00 89.44 84 GLN A N 1
ATOM 649 C CA . GLN A 1 84 ? 22.687 3.803 -19.563 1.00 89.44 84 GLN A CA 1
ATOM 650 C C . GLN A 1 84 ? 23.435 5.043 -20.077 1.00 89.44 84 GLN A C 1
ATOM 652 O O . GLN A 1 84 ? 24.553 5.325 -19.641 1.00 89.44 84 GLN A O 1
ATOM 657 N N . LYS A 1 85 ? 22.830 5.817 -20.990 1.00 89.19 85 LYS A N 1
ATOM 658 C CA . LYS A 1 85 ? 23.404 7.089 -21.454 1.00 89.19 85 LYS A CA 1
ATOM 659 C C . LYS A 1 85 ? 23.489 8.114 -20.322 1.00 89.19 85 LYS A C 1
ATOM 661 O O . LYS A 1 85 ? 24.508 8.795 -20.228 1.00 89.19 85 LYS A O 1
ATOM 666 N N . LEU A 1 86 ? 22.466 8.219 -19.470 1.00 88.56 86 LEU A N 1
ATOM 667 C CA . LEU A 1 86 ? 22.496 9.109 -18.302 1.00 88.56 86 LEU A CA 1
ATOM 668 C C . LEU A 1 86 ? 23.601 8.713 -17.316 1.00 88.56 86 LEU A C 1
ATOM 670 O O . LEU A 1 86 ? 24.393 9.561 -16.917 1.00 88.56 86 LEU A O 1
ATOM 674 N N . GLN A 1 87 ? 23.725 7.424 -16.991 1.00 85.44 87 GLN A N 1
ATOM 675 C CA . GLN A 1 87 ? 24.771 6.920 -16.093 1.00 85.44 87 GLN A CA 1
ATOM 676 C C . GLN A 1 87 ? 26.181 7.222 -16.623 1.00 85.44 87 GLN A C 1
ATOM 678 O O . GLN A 1 87 ? 27.032 7.704 -15.877 1.00 85.44 87 GLN A O 1
ATOM 683 N N . LYS A 1 88 ? 26.419 7.026 -17.929 1.00 81.94 88 LYS A N 1
ATOM 684 C CA . LYS A 1 88 ? 27.699 7.380 -18.570 1.00 81.94 88 LYS A CA 1
ATOM 685 C C . LYS A 1 88 ? 28.002 8.880 -18.501 1.00 81.94 88 LYS A C 1
ATOM 687 O O . LYS A 1 88 ? 29.163 9.244 -18.345 1.00 81.94 88 LYS A O 1
ATOM 692 N N . LYS A 1 89 ? 26.992 9.752 -18.619 1.00 75.62 89 LYS A N 1
ATOM 693 C CA . LYS A 1 89 ? 27.171 11.208 -18.463 1.00 75.62 89 LYS A CA 1
ATOM 694 C C . LYS A 1 89 ? 27.542 11.570 -17.026 1.00 75.62 89 LYS A C 1
ATOM 696 O O . LYS A 1 89 ? 28.530 12.266 -16.830 1.00 75.62 89 LYS A O 1
ATOM 701 N N . ASN A 1 90 ? 26.814 11.031 -16.050 1.00 71.31 90 ASN A N 1
ATOM 702 C CA . ASN A 1 90 ? 27.030 11.328 -14.633 1.00 71.31 90 ASN A CA 1
ATOM 703 C C . ASN A 1 90 ? 28.395 10.830 -14.130 1.00 71.31 90 ASN A C 1
ATOM 705 O O . ASN A 1 90 ? 29.022 11.481 -13.300 1.00 71.31 90 ASN A O 1
ATOM 709 N N . CYS A 1 91 ? 28.893 9.714 -14.673 1.00 58.84 91 CYS A N 1
ATOM 710 C CA . CYS A 1 91 ? 30.236 9.215 -14.374 1.00 58.84 91 CYS A CA 1
ATOM 711 C C . CYS A 1 91 ? 31.345 10.136 -14.926 1.00 58.84 91 CY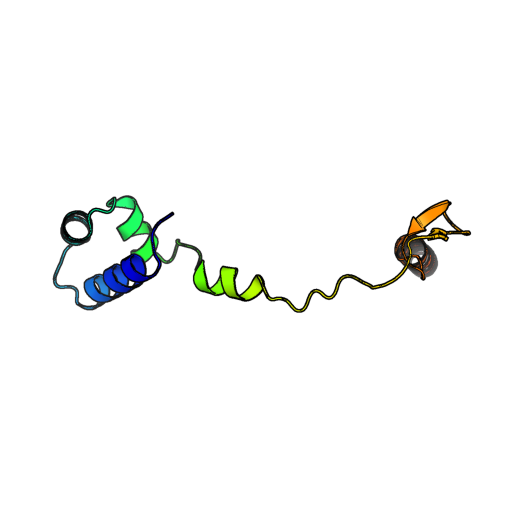S A C 1
ATOM 713 O O . CYS A 1 91 ? 32.356 10.326 -14.260 1.00 58.84 91 CYS A O 1
ATOM 715 N N . ARG A 1 92 ? 31.143 10.784 -16.087 1.00 53.94 92 ARG A N 1
ATOM 716 C CA . ARG A 1 92 ? 32.108 11.753 -16.652 1.00 53.94 92 ARG A CA 1
ATOM 717 C C . ARG A 1 92 ? 32.180 13.071 -15.878 1.00 53.94 92 ARG A C 1
ATOM 719 O O . ARG A 1 92 ? 33.188 13.760 -15.960 1.00 53.94 92 ARG A O 1
ATOM 726 N N . THR A 1 93 ? 31.124 13.438 -15.158 1.00 55.78 93 THR A N 1
ATOM 727 C CA . THR A 1 93 ? 31.078 14.665 -14.346 1.00 55.78 93 THR A CA 1
ATOM 728 C C . THR A 1 93 ? 31.556 14.468 -12.907 1.00 55.78 93 THR A C 1
ATOM 730 O O . THR A 1 93 ? 31.793 15.456 -12.229 1.00 55.78 93 THR A O 1
ATOM 733 N N . ALA A 1 94 ? 31.712 13.224 -12.441 1.00 52.62 94 ALA A N 1
ATOM 734 C CA . ALA A 1 94 ? 32.111 12.899 -11.067 1.00 52.62 94 ALA A CA 1
ATOM 735 C C . ALA A 1 94 ? 33.625 12.635 -10.893 1.00 52.62 94 ALA A C 1
ATOM 737 O O . ALA A 1 94 ? 34.048 12.217 -9.821 1.00 52.62 94 ALA A O 1
ATOM 738 N N . SER A 1 95 ? 34.439 12.848 -11.935 1.00 50.75 95 SER A N 1
ATOM 739 C CA . SER A 1 95 ? 35.901 12.667 -11.912 1.00 50.75 95 SER A CA 1
ATOM 740 C C . SER A 1 95 ? 36.676 13.993 -12.028 1.00 50.75 95 SER A C 1
ATOM 742 O O . SER A 1 95 ? 37.647 14.077 -12.785 1.00 50.75 95 SER A O 1
ATOM 744 N N . ARG A 1 96 ? 36.229 15.039 -11.328 1.00 44.28 96 ARG A N 1
ATOM 745 C CA . ARG A 1 96 ? 36.986 16.275 -11.086 1.00 44.28 96 ARG A CA 1
ATOM 746 C C . ARG A 1 96 ? 36.792 16.731 -9.653 1.00 44.28 96 ARG A C 1
ATOM 748 O O . ARG A 1 96 ? 35.630 16.674 -9.199 1.00 44.28 96 ARG A O 1
#

Radius of gyration: 25.83 Å; chains: 1; bounding box: 57×29×59 Å

Foldseek 3Di:
DDDPVLLVVLVVVVVVVPDDLVRSCVVSVHDSVVSVCSVVVVDPPVVVVVVCVPPVCPPDDDQFDQDPPPRDRGDPPDVVVVVVVVVVVVVVVPPD

Sequence (96 aa):
MIATMVVDEIRRMLREGRLSQRKIAVRLSVSRGTVNAVARGKRPDYSARRRREDDDFIPPMGIPVRCPGCGGLAQMPCLLCYIQKLQKKNCRTASR

Secondary structure (DSSP, 8-state):
---HHHHHHHHHHHHH--S-HHHHHHHTT--HHHHHHHHTT-S--HHHHHTTTT----PPPS--EE-TTT--EEPSS-HHHHHHHHHHHHHHHS--